Protein AF-A0ABD5T4K6-F1 (afdb_monomer_lite)

Secondary structure (DSSP, 8-state):
---S-S-SBSTT----SSSSB---EE-TT-SEEEEES-HHHH--TTTTSTT-SSTTHHHHHHHHHHTTSSSEE-SS--S-TT--SEE-TTEEEEESS-B----

pLDDT: mean 87.76, std 13.12, range [49.5, 97.88]

Organism: NCBI:txid1526114

InterPro domains:
  IPR036895 Uracil-DNA glycosylase-like domain superfamily [G3DSA:3.40.470.10] (1-103)
  IPR036895 Uracil-DNA glycosylase-like domain superfamily [SSF52141] (16-69)

Radius of gyration: 12.77 Å; chains: 1; bounding box: 31×27×33 Å

Foldseek 3Di:
DDQQAPDQAQSVVDDDPAPFFQHKGGGPQAPEEAEAAECLVQNCRQQSYTNADDPCSVVVQVVCCVVVQWVHAANPPGNPVPDDRTRRHRYMYDYPDGHNDND

Structure (mmCIF, N/CA/C/O backbone):
data_AF-A0ABD5T4K6-F1
#
_entry.id   AF-A0ABD5T4K6-F1
#
loop_
_atom_site.group_PDB
_atom_site.id
_atom_site.type_symbol
_atom_site.label_atom_id
_atom_site.label_alt_id
_atom_site.label_comp_id
_atom_site.label_asym_id
_atom_site.label_entity_id
_atom_site.label_seq_id
_atom_site.pdbx_PDB_ins_code
_atom_site.Cartn_x
_atom_site.Cartn_y
_atom_site.Cartn_z
_atom_site.occupancy
_atom_site.B_iso_or_equiv
_atom_site.auth_seq_id
_atom_site.auth_comp_id
_atom_site.auth_asym_id
_atom_site.auth_atom_id
_atom_site.pdbx_PDB_model_num
ATOM 1 N N . MET A 1 1 ? -9.673 5.579 21.568 1.00 54.81 1 MET A N 1
ATOM 2 C CA . MET A 1 1 ? -8.622 6.189 20.729 1.00 54.81 1 MET A CA 1
ATOM 3 C C . MET A 1 1 ? -9.243 7.394 20.038 1.00 54.81 1 MET A C 1
ATOM 5 O O . MET A 1 1 ? -10.430 7.331 19.746 1.00 54.81 1 MET A O 1
ATOM 9 N N . GLN A 1 2 ? -8.518 8.501 19.887 1.00 54.03 2 GLN A N 1
ATOM 10 C CA . GLN A 1 2 ? -9.032 9.729 19.269 1.00 54.03 2 GLN A CA 1
ATOM 11 C C . GLN A 1 2 ? -8.398 9.841 17.878 1.00 54.03 2 GLN A C 1
ATOM 13 O O . GLN A 1 2 ? -7.181 9.697 17.780 1.00 54.03 2 GLN A O 1
ATOM 18 N N . ASN A 1 3 ? -9.203 10.037 16.827 1.00 51.22 3 ASN A N 1
ATOM 19 C CA . ASN A 1 3 ? -8.715 10.042 15.444 1.00 51.22 3 ASN A CA 1
ATOM 20 C C . ASN A 1 3 ? -7.602 11.075 15.253 1.00 51.22 3 ASN A C 1
ATOM 22 O O . ASN A 1 3 ? -7.797 12.265 15.496 1.00 51.22 3 ASN A O 1
ATOM 26 N N . VAL A 1 4 ? -6.438 10.607 14.798 1.00 64.38 4 VAL A N 1
ATOM 27 C CA . VAL A 1 4 ? -5.277 11.459 14.498 1.00 64.38 4 VAL A CA 1
ATOM 28 C C . VAL A 1 4 ? -5.490 12.218 13.176 1.00 64.38 4 VAL A C 1
ATOM 30 O O . VAL A 1 4 ? -4.946 13.305 12.989 1.00 64.38 4 VAL A O 1
ATOM 33 N N . THR A 1 5 ? -6.313 11.682 12.266 1.00 70.00 5 THR A N 1
ATOM 34 C CA . THR A 1 5 ? -6.737 12.316 11.006 1.00 70.00 5 THR A CA 1
ATOM 35 C C . THR A 1 5 ? -7.864 11.508 10.348 1.00 70.00 5 THR A C 1
ATOM 37 O O . THR A 1 5 ? -7.922 10.298 10.535 1.00 70.00 5 THR A O 1
ATOM 40 N N . ASP A 1 6 ? -8.699 12.152 9.526 1.00 72.44 6 ASP A N 1
ATOM 41 C CA . ASP A 1 6 ? -9.711 11.478 8.688 1.00 72.44 6 ASP A CA 1
ATOM 42 C C . ASP A 1 6 ? -9.214 11.222 7.246 1.00 72.44 6 ASP A C 1
ATOM 44 O O . ASP A 1 6 ? -9.977 10.850 6.356 1.00 72.44 6 ASP A O 1
ATOM 48 N N . ARG A 1 7 ? -7.923 11.466 6.971 1.00 82.62 7 ARG A N 1
ATOM 49 C CA . ARG A 1 7 ? -7.328 11.296 5.636 1.00 82.62 7 ARG A CA 1
ATOM 50 C C . ARG A 1 7 ? -6.861 9.859 5.430 1.00 82.62 7 ARG A C 1
ATOM 52 O O . ARG A 1 7 ? -5.913 9.437 6.076 1.00 82.62 7 ARG A O 1
ATOM 59 N N . THR A 1 8 ? -7.421 9.157 4.446 1.00 84.88 8 THR A N 1
ATOM 60 C CA . THR A 1 8 ? -6.955 7.809 4.067 1.00 84.88 8 THR A CA 1
ATOM 61 C C . THR A 1 8 ? -5.592 7.836 3.377 1.00 84.88 8 THR A C 1
ATOM 63 O O . THR A 1 8 ? -4.751 6.971 3.594 1.00 84.88 8 THR A O 1
ATOM 66 N N . ARG A 1 9 ? -5.343 8.832 2.522 1.00 87.25 9 ARG A N 1
ATOM 67 C CA . ARG A 1 9 ? -4.082 8.946 1.780 1.00 87.25 9 ARG A CA 1
ATOM 68 C C . ARG A 1 9 ? -3.109 9.842 2.534 1.00 87.25 9 ARG A C 1
ATOM 70 O O . ARG A 1 9 ? -3.427 10.996 2.813 1.00 87.25 9 ARG A O 1
ATOM 77 N N . ASN A 1 10 ? -1.912 9.326 2.802 1.00 90.81 10 ASN A N 1
ATOM 78 C CA . ASN A 1 10 ? -0.869 10.008 3.565 1.00 90.81 10 ASN A CA 1
ATOM 79 C C . ASN A 1 10 ? -1.385 10.641 4.880 1.00 90.81 10 ASN A C 1
ATOM 81 O O . ASN A 1 10 ? -1.222 11.853 5.080 1.00 90.81 10 ASN A O 1
ATOM 85 N N . PRO A 1 11 ? -2.008 9.853 5.781 1.00 89.12 11 PRO A N 1
ATOM 86 C CA . PRO A 1 11 ? -2.608 10.367 7.014 1.00 89.12 11 PRO A CA 1
ATOM 87 C C . PRO A 1 11 ? -1.635 11.201 7.857 1.00 89.12 11 PRO A C 1
ATOM 89 O O . PRO A 1 11 ? -2.008 12.221 8.439 1.00 89.12 11 PRO A O 1
ATOM 92 N N . PHE A 1 12 ? -0.361 10.818 7.861 1.00 89.38 12 PHE A N 1
ATOM 93 C CA . PHE A 1 12 ? 0.681 11.449 8.667 1.00 89.38 12 PHE A CA 1
ATOM 94 C C . PHE A 1 12 ? 1.396 12.613 7.963 1.00 89.38 12 PHE A C 1
ATOM 96 O O . PHE A 1 12 ? 2.243 13.263 8.564 1.00 89.38 12 PHE A O 1
ATOM 103 N N . GLY A 1 13 ? 1.058 12.913 6.702 1.00 90.44 13 GLY A N 1
ATOM 104 C CA . GLY A 1 13 ? 1.681 14.008 5.952 1.00 90.44 13 GLY A CA 1
ATOM 105 C C . GLY A 1 13 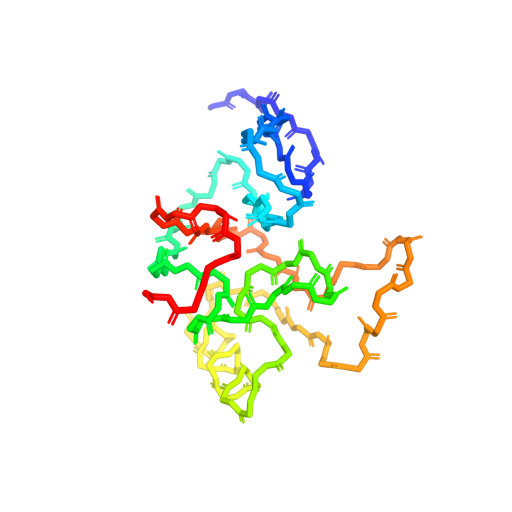? 3.170 13.798 5.654 1.00 90.44 13 GLY A C 1
ATOM 106 O O . GLY A 1 13 ? 3.903 14.774 5.510 1.00 90.44 13 GLY A O 1
ATOM 107 N N . MET A 1 14 ? 3.616 12.544 5.552 1.00 91.44 14 MET A N 1
ATOM 108 C CA . MET A 1 14 ? 5.008 12.180 5.293 1.00 91.44 14 MET A CA 1
ATOM 109 C C . MET A 1 14 ? 5.444 12.645 3.903 1.00 91.44 14 MET A C 1
ATOM 111 O O . MET A 1 14 ? 4.706 12.493 2.925 1.00 91.44 14 MET A O 1
ATOM 115 N N . ARG A 1 15 ? 6.652 13.209 3.825 1.00 93.06 15 ARG A N 1
ATOM 116 C CA . ARG A 1 15 ? 7.289 13.679 2.588 1.00 93.06 15 ARG A CA 1
ATOM 117 C C . ARG A 1 15 ? 8.783 13.343 2.642 1.00 93.06 15 ARG A C 1
ATOM 119 O O . ARG A 1 15 ? 9.542 14.129 3.207 1.00 93.06 15 ARG A O 1
ATOM 126 N N . PRO A 1 16 ? 9.196 12.159 2.166 1.00 92.12 16 PRO A N 1
ATOM 127 C CA . PRO A 1 16 ? 10.609 11.804 2.109 1.00 92.12 16 PRO A CA 1
ATOM 128 C C . PRO A 1 16 ? 11.349 12.664 1.073 1.00 92.12 16 PRO A C 1
ATOM 130 O O . PRO A 1 16 ? 10.742 13.168 0.129 1.00 92.12 16 PRO A O 1
ATOM 133 N N . ASP A 1 17 ? 12.663 12.812 1.249 1.00 91.25 17 ASP A N 1
ATOM 134 C CA . ASP A 1 17 ? 13.529 13.616 0.374 1.00 91.25 17 ASP A CA 1
ATOM 135 C C . ASP A 1 17 ? 13.943 12.835 -0.886 1.00 91.25 17 ASP A C 1
ATOM 137 O O . ASP A 1 17 ? 15.108 12.526 -1.125 1.00 91.25 17 ASP A O 1
ATOM 141 N N . CYS A 1 18 ? 12.947 12.416 -1.662 1.00 92.62 18 CYS A N 1
ATOM 142 C CA . CYS A 1 18 ? 13.132 11.720 -2.925 1.00 92.62 18 CYS A CA 1
ATOM 143 C C . CYS A 1 18 ? 12.069 12.158 -3.929 1.00 92.62 18 CYS A C 1
ATOM 145 O O . CYS A 1 18 ? 10.957 12.547 -3.568 1.00 92.62 18 CYS A O 1
ATOM 147 N N . GLN A 1 19 ? 12.427 12.106 -5.211 1.00 90.12 19 GLN A N 1
ATOM 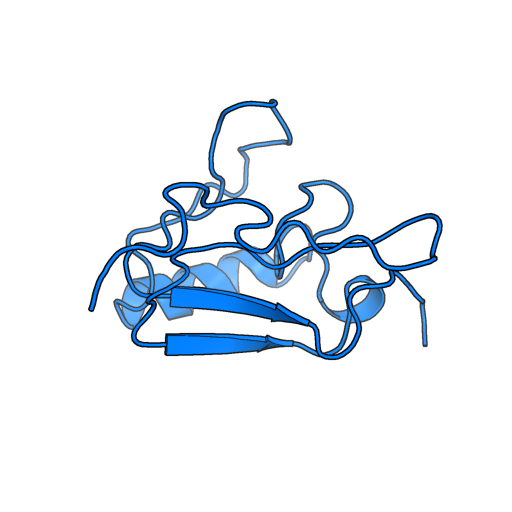148 C CA . GLN A 1 19 ? 11.591 12.641 -6.284 1.00 90.12 19 GLN A CA 1
ATOM 149 C C . GLN A 1 19 ? 10.283 11.855 -6.458 1.00 90.12 19 GLN A C 1
ATOM 151 O O . GLN A 1 19 ? 9.238 12.454 -6.704 1.00 90.12 19 GLN A O 1
ATOM 156 N N . THR A 1 20 ? 10.342 10.534 -6.280 1.00 93.44 20 THR A N 1
ATOM 157 C CA . THR A 1 20 ? 9.199 9.625 -6.407 1.00 93.44 20 THR A CA 1
ATOM 158 C C . THR A 1 20 ? 9.065 8.807 -5.130 1.00 93.44 20 THR A C 1
ATOM 160 O O . THR A 1 20 ? 10.019 8.159 -4.695 1.00 93.44 20 THR A O 1
ATOM 163 N N . TYR A 1 21 ? 7.880 8.819 -4.526 1.00 95.81 21 TYR A N 1
ATOM 164 C CA . TYR A 1 21 ? 7.585 8.053 -3.320 1.00 95.81 21 TYR A CA 1
ATOM 165 C C . TYR A 1 21 ? 6.108 7.677 -3.243 1.00 95.81 21 TYR A C 1
ATOM 167 O O . TYR A 1 21 ? 5.255 8.349 -3.822 1.00 95.81 21 TYR A O 1
ATOM 175 N N . VAL A 1 22 ? 5.811 6.632 -2.472 1.00 95.88 22 VAL A N 1
ATOM 176 C CA . VAL A 1 22 ? 4.442 6.217 -2.150 1.00 95.88 22 VAL A CA 1
ATOM 177 C C . VAL A 1 22 ? 4.247 6.344 -0.639 1.00 95.88 22 VAL A C 1
ATOM 179 O O . VAL A 1 22 ? 4.892 5.618 0.124 1.00 95.88 22 VAL A O 1
ATOM 182 N N . PRO A 1 23 ? 3.412 7.289 -0.171 1.00 95.38 23 PRO A N 1
ATOM 183 C CA . PRO A 1 23 ? 3.132 7.434 1.249 1.00 95.38 23 PRO A CA 1
ATOM 184 C C . PRO A 1 23 ? 2.206 6.318 1.743 1.00 95.38 23 PRO A C 1
ATOM 186 O O . PRO A 1 23 ? 1.537 5.642 0.962 1.00 95.38 23 PRO A O 1
ATOM 189 N N . GLY A 1 24 ? 2.122 6.169 3.065 1.00 95.19 24 GLY A N 1
ATOM 190 C CA . GLY A 1 24 ? 1.177 5.237 3.671 1.00 95.19 24 GLY A CA 1
ATOM 191 C C . GLY A 1 24 ? -0.282 5.556 3.326 1.00 95.19 24 GLY A C 1
ATOM 192 O O . GLY A 1 24 ? -0.648 6.714 3.081 1.00 95.19 24 GLY A O 1
ATOM 193 N N . TYR A 1 25 ? -1.111 4.518 3.316 1.00 95.31 25 TYR A N 1
ATOM 194 C CA . TYR A 1 25 ? -2.504 4.573 2.890 1.00 95.31 25 TYR A CA 1
ATOM 195 C C . TYR A 1 25 ? -3.385 3.715 3.799 1.00 95.31 25 TYR A C 1
ATOM 197 O O . TYR A 1 25 ? -3.049 2.569 4.072 1.00 95.31 25 TYR A O 1
ATOM 205 N N . GLY A 1 26 ? -4.530 4.233 4.226 1.00 93.69 26 GLY A N 1
ATOM 206 C CA . GLY A 1 26 ? -5.532 3.491 4.984 1.00 93.69 26 GLY A CA 1
ATOM 207 C C . GLY A 1 26 ? -5.962 4.206 6.260 1.00 93.69 26 GLY A C 1
ATOM 208 O O . GLY A 1 26 ? -5.784 5.418 6.387 1.00 93.69 26 GLY A O 1
ATOM 209 N N . ASP A 1 27 ? -6.530 3.454 7.201 1.00 90.75 27 ASP A N 1
ATOM 210 C CA . ASP A 1 27 ? -6.934 3.993 8.503 1.00 90.75 27 ASP A CA 1
ATOM 211 C C . ASP A 1 27 ? -5.700 4.214 9.392 1.00 90.75 27 ASP A C 1
ATOM 213 O O . ASP A 1 27 ? -4.907 3.305 9.615 1.00 90.75 27 ASP A O 1
ATOM 217 N N . ALA A 1 28 ? -5.534 5.423 9.929 1.00 87.31 28 ALA A N 1
ATOM 218 C CA . ALA A 1 28 ? -4.454 5.740 10.862 1.00 87.31 28 ALA A CA 1
ATOM 219 C C . ALA A 1 28 ? -4.574 5.004 12.214 1.00 87.31 28 ALA A C 1
ATOM 221 O O . ALA A 1 28 ? -3.596 4.951 12.959 1.00 87.31 28 ALA A O 1
ATOM 222 N N . ASN A 1 29 ? -5.748 4.452 12.531 1.00 87.00 29 ASN A N 1
ATOM 223 C CA . ASN A 1 29 ? -6.027 3.653 13.725 1.00 87.00 29 ASN A CA 1
ATOM 224 C C . ASN A 1 29 ? -6.269 2.170 13.397 1.00 87.00 29 ASN A C 1
ATOM 226 O O . ASN A 1 29 ? -6.904 1.473 14.185 1.00 87.00 29 ASN A O 1
ATOM 230 N N . ALA A 1 30 ? -5.808 1.706 12.233 1.00 92.06 30 ALA A N 1
ATOM 231 C CA . ALA A 1 30 ? -6.030 0.346 11.762 1.00 92.06 30 ALA A CA 1
ATOM 232 C C . ALA A 1 30 ? -5.640 -0.732 12.789 1.00 92.06 30 ALA A C 1
ATOM 234 O O . ALA A 1 30 ? -4.603 -0.643 13.450 1.00 92.06 30 ALA A O 1
ATOM 235 N N . ASP A 1 31 ? -6.430 -1.806 12.836 1.00 93.75 31 ASP A N 1
ATOM 236 C CA . ASP A 1 31 ? -6.124 -3.015 13.608 1.00 93.75 31 ASP A CA 1
ATOM 237 C C . ASP A 1 31 ? -4.949 -3.795 12.995 1.00 93.75 31 ASP A C 1
ATOM 239 O O . ASP A 1 31 ? -4.226 -4.510 13.691 1.00 93.75 31 ASP A O 1
ATOM 243 N N . PHE A 1 32 ? -4.770 -3.669 11.675 1.00 95.38 32 PHE A N 1
ATOM 244 C CA . PHE A 1 32 ? -3.757 -4.377 10.903 1.00 95.38 32 PHE A CA 1
ATOM 245 C C . PHE A 1 32 ? -2.873 -3.410 10.123 1.00 95.38 32 PHE A C 1
ATOM 247 O O . PHE A 1 32 ? -3.349 -2.507 9.436 1.00 95.38 32 PHE A O 1
ATOM 254 N N . HIS A 1 33 ? -1.565 -3.653 10.167 1.00 96.56 33 HIS A N 1
ATOM 255 C CA . HIS A 1 33 ? -0.585 -2.923 9.372 1.00 96.56 33 HIS A CA 1
ATOM 256 C C . HIS A 1 33 ? 0.090 -3.877 8.390 1.00 96.56 33 HIS A C 1
ATOM 258 O O . HIS A 1 33 ? 0.814 -4.790 8.782 1.00 96.56 33 HIS A O 1
ATOM 264 N N . VAL A 1 34 ? -0.158 -3.663 7.103 1.00 97.25 34 VAL A N 1
ATOM 265 C CA . VAL A 1 34 ? 0.471 -4.395 6.007 1.00 97.25 34 VAL A CA 1
ATOM 266 C C . VAL A 1 34 ? 1.709 -3.624 5.556 1.00 97.25 34 VAL A C 1
ATOM 268 O O . VAL A 1 34 ? 1.611 -2.503 5.050 1.00 97.25 34 VAL A O 1
ATOM 271 N N . VAL A 1 35 ? 2.881 -4.228 5.753 1.00 97.75 35 VAL A N 1
ATOM 272 C CA . VAL A 1 35 ? 4.177 -3.602 5.473 1.00 97.75 35 VAL A CA 1
ATOM 273 C C . VAL A 1 35 ? 4.874 -4.333 4.333 1.00 97.75 35 VAL A C 1
ATOM 275 O O . VAL A 1 35 ? 5.140 -5.529 4.424 1.00 97.75 35 VAL A O 1
ATOM 278 N N . GLY A 1 36 ? 5.176 -3.605 3.262 1.00 97.25 36 GLY A N 1
ATOM 279 C CA . GLY A 1 36 ? 5.989 -4.083 2.146 1.00 97.25 36 GLY A CA 1
ATOM 280 C C . GLY A 1 36 ? 7.405 -3.513 2.203 1.00 97.25 36 GLY A C 1
ATOM 281 O O . GLY A 1 36 ? 7.692 -2.642 3.015 1.00 97.25 36 GLY A O 1
ATOM 282 N N . ASP A 1 37 ? 8.274 -3.949 1.294 1.00 96.81 37 ASP A N 1
ATOM 283 C CA . ASP A 1 37 ? 9.630 -3.412 1.145 1.00 96.81 37 ASP A CA 1
ATOM 284 C C . ASP A 1 37 ? 9.628 -1.952 0.640 1.00 96.81 37 ASP A C 1
ATOM 286 O O . ASP A 1 37 ? 9.767 -1.025 1.443 1.00 96.81 37 ASP A O 1
ATOM 290 N N . HIS A 1 38 ? 9.405 -1.736 -0.662 1.00 96.19 38 HIS A N 1
ATOM 291 C CA . HIS A 1 38 ? 9.404 -0.411 -1.292 1.00 96.19 38 HIS A CA 1
ATOM 292 C C . HIS A 1 38 ? 8.622 -0.394 -2.621 1.00 96.19 38 HIS A C 1
ATOM 294 O O . HIS A 1 38 ? 8.363 -1.461 -3.188 1.00 96.19 38 HIS A O 1
ATOM 300 N N . PRO A 1 39 ? 8.267 0.792 -3.162 1.00 96.06 39 PRO A N 1
ATOM 301 C CA . PRO A 1 39 ? 7.421 0.898 -4.352 1.00 96.06 39 PRO A CA 1
ATOM 302 C C . PRO A 1 39 ? 7.969 0.249 -5.624 1.00 96.06 39 PRO A C 1
ATOM 304 O O . PRO A 1 39 ? 7.197 -0.160 -6.477 1.00 96.06 39 PRO A O 1
ATOM 307 N N . GLY A 1 40 ? 9.291 0.163 -5.784 1.00 94.12 40 GLY A N 1
ATOM 308 C CA . GLY A 1 40 ? 9.887 -0.431 -6.987 1.00 94.12 40 GLY A CA 1
ATOM 309 C C . GLY A 1 40 ? 9.784 -1.954 -7.060 1.00 94.12 40 GLY A C 1
ATOM 310 O O . GLY A 1 40 ? 9.884 -2.507 -8.148 1.00 94.12 40 GLY A O 1
ATOM 311 N N . VAL A 1 41 ? 9.557 -2.627 -5.928 1.00 95.06 41 VAL A N 1
ATOM 312 C CA . VAL A 1 41 ? 9.290 -4.075 -5.873 1.00 95.06 41 VAL A CA 1
ATOM 313 C C . VAL A 1 41 ? 7.804 -4.351 -5.663 1.00 95.06 41 VAL A C 1
ATOM 315 O O . VAL A 1 41 ? 7.276 -5.335 -6.175 1.00 95.06 41 VAL A O 1
ATOM 318 N N . HIS A 1 42 ? 7.123 -3.495 -4.897 1.00 96.06 42 HIS A N 1
ATOM 319 C CA . HIS A 1 42 ? 5.745 -3.721 -4.473 1.00 96.06 42 HIS A CA 1
ATOM 320 C C . HIS A 1 42 ? 4.706 -2.770 -5.081 1.00 96.06 42 HIS A C 1
ATOM 322 O O . HIS A 1 42 ? 3.586 -2.698 -4.573 1.00 96.06 42 HIS A O 1
ATOM 328 N N . GLY A 1 43 ? 5.062 -2.038 -6.131 1.00 94.56 43 GLY A N 1
ATOM 329 C CA . GLY A 1 43 ? 4.159 -1.181 -6.889 1.00 94.56 43 GLY A CA 1
ATOM 330 C C . GLY A 1 43 ? 3.719 0.102 -6.186 1.00 94.56 43 GLY A C 1
ATOM 331 O O . GLY A 1 43 ? 4.334 0.618 -5.254 1.00 94.56 43 GLY A O 1
ATOM 332 N N . GLY A 1 44 ? 2.605 0.645 -6.662 1.00 93.38 44 GLY A N 1
ATOM 333 C CA . GLY A 1 44 ? 1.913 1.778 -6.062 1.00 93.38 44 GLY A CA 1
ATOM 334 C C . GLY A 1 44 ? 2.353 3.155 -6.533 1.00 93.38 44 GLY A C 1
ATOM 335 O O . GLY A 1 44 ? 1.785 4.142 -6.073 1.00 93.38 44 GLY A O 1
ATOM 336 N N . VAL A 1 45 ? 3.323 3.246 -7.446 1.00 92.94 45 VAL A N 1
ATOM 337 C CA . VAL A 1 45 ? 3.844 4.527 -7.953 1.00 92.94 45 VAL A CA 1
ATOM 338 C C . VAL A 1 45 ? 2.773 5.303 -8.722 1.00 92.94 45 VAL A C 1
ATOM 340 O O . VAL A 1 45 ? 2.491 6.446 -8.374 1.00 92.94 45 VAL A O 1
ATOM 343 N N . GLU A 1 46 ? 2.124 4.671 -9.702 1.00 90.00 46 GLU A N 1
ATOM 344 C CA . GLU A 1 46 ? 1.133 5.331 -10.567 1.00 90.00 46 GLU A CA 1
ATOM 345 C C . GLU A 1 46 ? -0.126 5.764 -9.801 1.00 90.00 46 GLU A C 1
ATOM 347 O O . GLU A 1 46 ? -0.611 6.886 -9.944 1.00 90.00 46 GLU A O 1
ATOM 352 N N . ALA A 1 47 ? -0.651 4.894 -8.934 1.00 89.56 47 ALA A N 1
ATOM 353 C CA . ALA A 1 47 ? -1.845 5.196 -8.145 1.00 89.56 47 ALA A CA 1
ATOM 354 C C . ALA A 1 47 ? -1.538 6.001 -6.870 1.00 89.56 47 ALA A C 1
ATOM 356 O O . ALA A 1 47 ? -2.458 6.527 -6.235 1.00 89.56 47 ALA A O 1
ATOM 357 N N . GLY A 1 48 ? -0.272 6.067 -6.445 1.00 91.94 48 GLY A N 1
ATOM 358 C CA . GLY A 1 48 ? 0.166 6.586 -5.147 1.00 91.94 48 GLY A CA 1
ATOM 359 C C . GLY A 1 48 ? -0.385 5.804 -3.944 1.00 91.94 48 GLY A C 1
ATOM 360 O O . GLY A 1 48 ? -0.605 6.407 -2.888 1.00 91.94 48 GLY A O 1
ATOM 361 N N . VAL A 1 49 ? -0.683 4.512 -4.115 1.00 94.19 49 VAL A N 1
ATOM 362 C CA . VAL A 1 49 ? -1.256 3.616 -3.094 1.00 94.19 49 VAL A CA 1
ATOM 363 C C . VAL A 1 49 ? -0.446 2.320 -3.051 1.00 94.19 49 VAL A C 1
ATOM 365 O O . VAL A 1 49 ? -0.301 1.695 -4.101 1.00 94.19 49 VAL A O 1
ATOM 368 N N . PRO A 1 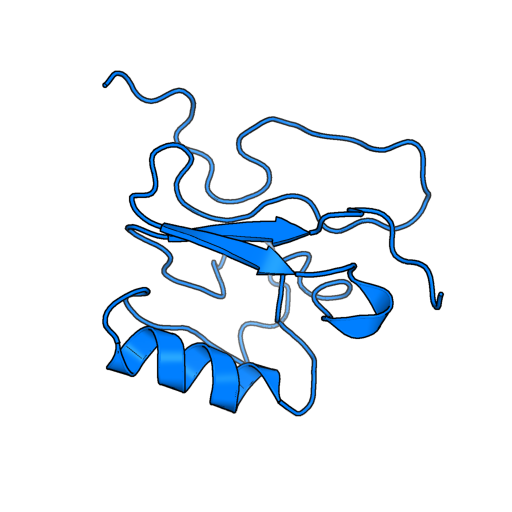50 ? 0.068 1.884 -1.886 1.00 96.00 50 PRO A N 1
ATOM 369 C CA . PRO A 1 50 ? 0.866 0.666 -1.797 1.00 96.00 50 PRO A CA 1
ATOM 370 C C . PRO A 1 50 ? 0.160 -0.573 -2.369 1.00 96.00 50 PRO A C 1
ATOM 372 O O . PRO A 1 50 ? -1.052 -0.717 -2.226 1.00 96.00 50 PRO A O 1
ATOM 375 N N . PHE A 1 51 ? 0.940 -1.486 -2.953 1.00 96.38 51 PHE A N 1
ATOM 376 C CA . PHE A 1 51 ? 0.515 -2.796 -3.472 1.00 96.38 51 PHE A CA 1
ATOM 377 C C . PHE A 1 51 ? -0.408 -2.759 -4.696 1.00 96.38 51 PHE A C 1
ATOM 379 O O . PHE A 1 51 ? -1.038 -3.767 -5.010 1.00 96.38 51 PHE A O 1
ATOM 386 N N . THR A 1 52 ? -0.482 -1.633 -5.408 1.00 94.38 52 THR A N 1
ATOM 387 C CA . THR A 1 52 ? -1.283 -1.482 -6.638 1.00 94.38 52 THR A CA 1
ATOM 388 C C . THR A 1 52 ? -0.402 -1.422 -7.889 1.00 94.38 52 THR A C 1
ATOM 390 O O . THR A 1 52 ? 0.765 -1.043 -7.809 1.00 94.38 52 THR A O 1
ATOM 393 N N . GLY A 1 53 ? -0.955 -1.754 -9.058 1.00 91.75 53 GLY A N 1
ATOM 394 C CA . GLY A 1 53 ? -0.263 -1.606 -10.346 1.00 91.75 53 GLY A CA 1
ATOM 395 C C . GLY A 1 53 ? 0.745 -2.706 -10.691 1.00 91.75 53 GLY A C 1
ATOM 396 O O . GLY A 1 53 ? 1.455 -2.567 -11.682 1.00 91.75 53 GLY A O 1
ATOM 397 N N . GLU A 1 54 ? 0.793 -3.796 -9.924 1.00 93.38 54 GLU A N 1
ATOM 398 C CA . GLU A 1 54 ? 1.629 -4.960 -10.219 1.00 93.38 54 GLU A CA 1
ATOM 399 C C . GLU A 1 54 ? 0.797 -6.130 -10.766 1.00 93.38 54 GLU A C 1
ATOM 401 O O . GLU A 1 54 ? -0.372 -6.273 -10.401 1.00 93.38 54 GLU A O 1
ATOM 406 N N . PRO A 1 55 ? 1.387 -7.051 -11.557 1.00 95.19 55 PRO A N 1
ATOM 407 C CA . PRO A 1 55 ? 0.671 -8.222 -12.078 1.00 95.19 55 PRO A CA 1
ATOM 408 C C . PRO A 1 55 ? 0.053 -9.129 -11.001 1.00 95.19 55 PRO A C 1
ATOM 410 O O . PRO A 1 55 ? -0.844 -9.916 -11.291 1.00 95.19 55 PRO A O 1
ATOM 413 N N . TRP A 1 56 ? 0.554 -9.056 -9.766 1.00 95.50 56 TRP A N 1
ATOM 414 C CA . TRP A 1 56 ? 0.064 -9.826 -8.621 1.00 95.50 56 TRP A CA 1
ATOM 415 C C . TRP A 1 56 ? -0.844 -9.018 -7.683 1.00 95.50 56 TRP A C 1
ATOM 417 O O . TRP A 1 56 ? -1.407 -9.608 -6.758 1.00 95.50 56 TRP A O 1
ATOM 427 N N . SER A 1 57 ? -1.005 -7.705 -7.900 1.00 95.38 57 SER A N 1
ATOM 428 C CA . SER A 1 57 ? -1.784 -6.815 -7.028 1.00 95.38 57 SER A CA 1
ATOM 429 C C . SER A 1 57 ? -3.202 -7.332 -6.802 1.00 95.38 57 SER A C 1
ATOM 431 O O . SER A 1 57 ? -3.623 -7.458 -5.655 1.00 95.38 57 SER A O 1
ATOM 433 N N . ASP A 1 58 ? -3.911 -7.714 -7.863 1.00 95.62 58 ASP A N 1
ATOM 434 C CA . ASP A 1 58 ? -5.306 -8.156 -7.758 1.00 95.62 58 ASP A CA 1
ATOM 435 C C . ASP A 1 58 ? -5.445 -9.444 -6.951 1.00 95.62 58 ASP A C 1
ATOM 437 O O . ASP A 1 58 ? -6.333 -9.563 -6.108 1.00 95.62 58 ASP A O 1
ATOM 441 N N . ALA A 1 59 ? -4.540 -10.403 -7.159 1.00 97.81 59 ALA A N 1
ATOM 442 C CA . ALA A 1 59 ? -4.535 -11.650 -6.402 1.00 97.81 59 ALA A CA 1
ATOM 443 C C . ALA A 1 59 ? -4.261 -11.391 -4.912 1.00 97.81 59 ALA A C 1
ATOM 445 O O . ALA A 1 59 ? -4.914 -11.969 -4.042 1.00 97.81 59 ALA A O 1
ATOM 446 N N . PHE A 1 60 ? -3.327 -10.486 -4.613 1.00 97.31 60 PHE A N 1
ATOM 447 C CA . PHE A 1 60 ? -3.006 -10.091 -3.248 1.00 97.31 60 PHE A CA 1
ATOM 448 C C . PHE A 1 60 ? -4.173 -9.367 -2.561 1.00 97.31 60 PHE A C 1
ATOM 450 O O . PHE A 1 60 ? -4.574 -9.751 -1.464 1.00 97.31 60 PHE A O 1
ATOM 457 N N . LEU A 1 61 ? -4.763 -8.362 -3.211 1.00 96.12 61 LEU A N 1
ATOM 458 C CA . LEU A 1 61 ? -5.889 -7.600 -2.666 1.00 96.12 61 LEU A CA 1
ATOM 459 C C . LEU A 1 61 ? -7.160 -8.458 -2.546 1.00 96.12 61 LEU A C 1
ATOM 461 O O . LEU A 1 61 ? -7.918 -8.301 -1.586 1.00 96.12 61 LEU A O 1
ATOM 465 N N . SER A 1 62 ? -7.356 -9.429 -3.441 1.00 97.31 62 SER A N 1
ATOM 466 C CA . SER A 1 62 ? -8.417 -10.436 -3.306 1.00 97.31 62 SER A CA 1
ATOM 467 C C . SER A 1 62 ? -8.221 -11.276 -2.048 1.00 97.31 62 SER A C 1
ATOM 469 O O . SER A 1 62 ? -9.142 -11.386 -1.246 1.00 97.31 62 SER A O 1
ATOM 471 N N . ALA A 1 63 ? -7.005 -11.771 -1.793 1.00 97.88 63 ALA A N 1
ATOM 472 C CA . ALA A 1 63 ? -6.716 -12.540 -0.583 1.00 97.88 63 ALA A CA 1
ATOM 473 C C . ALA A 1 63 ? -6.949 -11.728 0.706 1.00 97.88 63 ALA A C 1
ATOM 475 O O . ALA A 1 63 ? -7.459 -12.260 1.693 1.00 97.88 63 ALA A O 1
ATOM 476 N N . LEU A 1 64 ? -6.618 -10.431 0.708 1.00 96.38 64 LEU A N 1
ATOM 477 C CA . LEU A 1 64 ? -6.918 -9.544 1.839 1.00 96.38 64 LEU A CA 1
ATOM 478 C C . LEU A 1 64 ? -8.423 -9.307 2.013 1.00 96.38 64 LEU A C 1
ATOM 480 O O . LEU A 1 64 ? -8.891 -9.192 3.146 1.00 96.38 64 LEU A O 1
ATOM 484 N N . THR A 1 65 ? -9.174 -9.243 0.914 1.00 96.75 65 THR A N 1
ATOM 485 C CA . THR A 1 65 ? -10.638 -9.131 0.942 1.00 96.75 65 THR A CA 1
ATOM 486 C C . THR A 1 65 ? -11.264 -10.407 1.508 1.00 96.75 65 THR A C 1
ATOM 488 O O . THR A 1 65 ? -12.076 -10.330 2.427 1.00 96.75 65 THR A O 1
ATOM 491 N N . ASP A 1 66 ? -10.821 -11.582 1.055 1.00 97.50 66 ASP A N 1
ATOM 492 C CA . ASP A 1 66 ? -11.298 -12.888 1.532 1.00 97.50 66 ASP A CA 1
ATOM 493 C C . ASP A 1 66 ? -10.975 -13.122 3.015 1.00 97.50 66 ASP A C 1
ATOM 495 O O . ASP A 1 66 ? -11.776 -13.689 3.760 1.00 97.50 66 ASP A O 1
ATOM 499 N N . ALA A 1 67 ? -9.820 -12.635 3.477 1.00 95.88 67 ALA A N 1
ATOM 500 C CA . ALA A 1 67 ? -9.448 -12.628 4.891 1.00 95.88 67 ALA A CA 1
ATOM 501 C C . ALA A 1 67 ? -10.210 -11.570 5.715 1.00 95.88 67 ALA A C 1
ATOM 503 O O . ALA A 1 67 ? -10.045 -11.486 6.936 1.00 95.88 67 ALA A O 1
ATOM 504 N N . GLY A 1 68 ? -11.020 -10.734 5.061 1.00 95.06 68 GLY A N 1
ATOM 505 C CA . GLY A 1 68 ? -11.763 -9.645 5.674 1.00 95.06 68 GLY A CA 1
ATOM 506 C C . GLY A 1 68 ? -10.868 -8.548 6.240 1.00 95.06 68 GLY A C 1
ATOM 507 O O . GLY A 1 68 ? -11.276 -7.901 7.196 1.00 95.06 68 GLY A O 1
ATOM 508 N N . LEU A 1 69 ? -9.650 -8.360 5.728 1.00 94.69 69 LEU A N 1
ATOM 509 C CA . LEU A 1 69 ? -8.724 -7.300 6.152 1.00 94.69 69 LEU A CA 1
ATOM 510 C C . LEU A 1 69 ? -9.012 -5.967 5.453 1.00 94.69 69 LEU A C 1
ATOM 512 O O . LEU A 1 69 ? -8.740 -4.907 6.015 1.00 94.69 69 LEU A O 1
ATOM 516 N N . ILE A 1 70 ? -9.602 -6.019 4.261 1.00 95.38 70 ILE A N 1
ATOM 517 C CA . ILE A 1 70 ? -10.157 -4.868 3.545 1.00 95.38 70 ILE A CA 1
ATOM 518 C C . ILE A 1 70 ? -11.589 -5.176 3.109 1.00 95.38 70 ILE A C 1
ATOM 520 O O . ILE A 1 70 ? -11.954 -6.338 2.950 1.00 95.38 70 ILE A O 1
ATOM 524 N N . ALA A 1 71 ? -12.400 -4.139 2.899 1.00 94.00 71 ALA A N 1
ATOM 525 C CA . ALA A 1 71 ? -13.788 -4.289 2.453 1.00 94.00 71 ALA A CA 1
ATOM 526 C C . ALA A 1 71 ? -13.915 -4.490 0.929 1.00 94.00 71 ALA A C 1
ATOM 528 O O . ALA A 1 71 ? -14.991 -4.817 0.431 1.00 94.00 71 ALA A O 1
ATOM 529 N N . GLY A 1 72 ? -12.832 -4.261 0.185 1.00 93.75 72 GLY A N 1
ATOM 530 C CA . GLY A 1 72 ? -12.750 -4.451 -1.259 1.00 93.75 72 GLY A CA 1
ATOM 531 C C . GLY A 1 72 ? -11.754 -3.493 -1.907 1.00 93.75 72 GLY A C 1
ATOM 532 O O . GLY A 1 72 ? -11.173 -2.629 -1.243 1.00 93.75 72 GLY A O 1
ATOM 533 N N . PHE A 1 73 ? -11.576 -3.638 -3.213 1.00 93.75 73 PHE A N 1
ATOM 534 C CA . PHE A 1 73 ? -10.684 -2.816 -4.020 1.00 93.75 73 PHE A CA 1
ATOM 535 C C . PHE A 1 73 ? -11.230 -2.673 -5.445 1.00 93.75 73 PHE A C 1
ATOM 537 O O . PHE A 1 73 ? -12.096 -3.445 -5.857 1.00 93.75 73 PHE A O 1
ATOM 544 N N . ASP A 1 74 ? -10.731 -1.677 -6.165 1.00 89.94 74 ASP A N 1
ATOM 545 C CA . ASP A 1 74 ? -10.998 -1.459 -7.584 1.00 89.94 74 ASP A CA 1
ATOM 546 C C . ASP A 1 74 ? -9.653 -1.359 -8.314 1.00 89.94 74 ASP A C 1
ATOM 548 O O . ASP A 1 74 ? -8.880 -0.423 -8.091 1.00 89.94 74 ASP A O 1
ATOM 552 N N . SER A 1 75 ? -9.352 -2.370 -9.130 1.00 76.38 75 SER A N 1
ATOM 553 C CA . SER A 1 75 ? -8.112 -2.489 -9.907 1.00 76.38 75 SER A CA 1
ATOM 554 C C . SER A 1 75 ? -8.044 -1.489 -11.061 1.00 76.38 75 SER A C 1
ATOM 556 O O . SER A 1 75 ? -6.954 -1.081 -11.462 1.00 76.38 75 SER A O 1
ATOM 558 N N . ASP A 1 76 ? -9.207 -1.070 -11.561 1.00 72.38 76 ASP A N 1
ATOM 559 C CA . ASP A 1 76 ? -9.363 -0.190 -12.717 1.00 72.38 76 ASP A CA 1
ATOM 560 C C . ASP A 1 76 ? -9.596 1.269 -12.314 1.00 72.38 76 ASP A C 1
ATOM 562 O O . ASP A 1 76 ? -9.672 2.141 -13.186 1.00 72.38 76 ASP A O 1
ATOM 566 N N . ALA A 1 77 ? -9.665 1.558 -11.007 1.00 65.31 77 ALA A N 1
ATOM 567 C CA . ALA A 1 77 ? -9.657 2.905 -10.442 1.00 65.31 77 ALA A CA 1
ATOM 568 C C . ALA A 1 77 ? -8.293 3.578 -10.686 1.00 65.31 77 ALA A C 1
ATOM 570 O O . A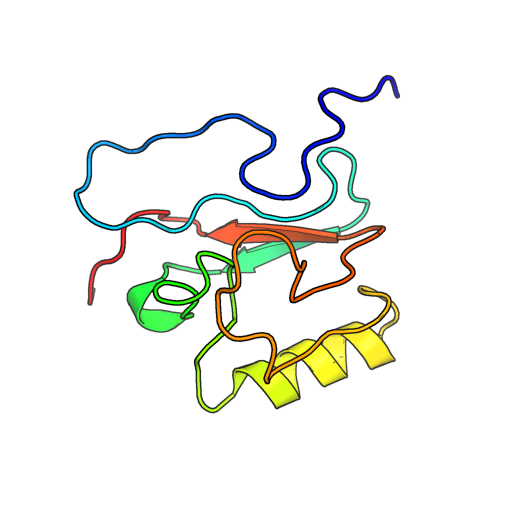LA A 1 77 ? -7.495 3.841 -9.782 1.00 65.31 77 ALA A O 1
ATOM 571 N N . ALA A 1 78 ? -8.009 3.850 -11.955 1.00 52.38 78 ALA A N 1
ATOM 572 C CA . ALA A 1 78 ? -6.853 4.571 -12.428 1.00 52.38 78 ALA A CA 1
ATOM 573 C C . ALA A 1 78 ? -6.910 5.982 -11.861 1.00 52.38 78 ALA A C 1
ATOM 575 O O . ALA A 1 78 ? -7.730 6.764 -12.328 1.00 52.38 78 ALA A O 1
ATOM 576 N N . SER A 1 79 ? -6.063 6.256 -10.858 1.00 52.69 79 SER A N 1
ATOM 577 C CA . SER A 1 79 ? -5.461 7.550 -10.466 1.00 52.69 79 SER A CA 1
ATOM 578 C C . SER A 1 79 ? -6.339 8.817 -10.463 1.00 52.69 79 SER A C 1
ATOM 580 O O . SER A 1 79 ? -5.824 9.917 -10.243 1.00 52.69 79 SER A O 1
ATOM 582 N N . ALA A 1 80 ? -7.655 8.700 -10.639 1.00 49.50 80 ALA A N 1
ATOM 583 C CA . ALA A 1 80 ? -8.600 9.790 -10.684 1.00 49.50 80 ALA A CA 1
ATOM 584 C C . ALA A 1 80 ? -8.621 10.380 -9.285 1.00 49.50 80 ALA A C 1
ATOM 586 O O . ALA A 1 80 ? -9.045 9.738 -8.323 1.00 49.50 80 ALA A O 1
ATOM 587 N N . ALA A 1 81 ? -8.057 11.580 -9.169 1.00 50.34 81 ALA A N 1
ATOM 588 C CA . ALA A 1 81 ? -7.888 12.283 -7.914 1.00 50.34 81 ALA A CA 1
ATOM 589 C C . ALA A 1 81 ? -9.247 12.415 -7.204 1.00 50.34 81 ALA A C 1
ATOM 591 O O . ALA A 1 81 ? -10.028 13.314 -7.500 1.00 50.34 81 ALA A O 1
ATOM 592 N N . GLY A 1 82 ? -9.533 11.488 -6.290 1.00 54.88 82 GLY A N 1
ATOM 593 C CA . GLY A 1 82 ? -10.797 11.435 -5.563 1.00 54.88 82 GLY A CA 1
ATOM 594 C C . GLY A 1 82 ? -11.210 10.029 -5.140 1.00 54.88 82 GLY A C 1
ATOM 595 O O . GLY A 1 82 ? -11.677 9.870 -4.015 1.00 54.88 82 GLY A O 1
ATOM 596 N N . GLU A 1 83 ? -10.996 9.011 -5.978 1.00 62.38 83 GLU A N 1
ATOM 597 C CA . GLU A 1 83 ? -11.487 7.659 -5.688 1.00 62.38 83 GLU A CA 1
ATOM 598 C C . GLU A 1 83 ? -10.411 6.805 -5.000 1.00 62.38 83 GLU A C 1
ATOM 600 O O . GLU A 1 83 ? -9.232 6.803 -5.362 1.00 62.38 83 GLU A O 1
ATOM 605 N N . ALA A 1 84 ? -10.809 6.141 -3.918 1.00 73.62 84 ALA A N 1
ATOM 606 C CA . ALA A 1 84 ? -9.948 5.314 -3.087 1.00 73.62 84 ALA A CA 1
ATOM 607 C C . ALA A 1 84 ? -9.889 3.893 -3.678 1.00 73.62 84 ALA A C 1
ATOM 609 O O . ALA A 1 84 ? -10.887 3.181 -3.562 1.00 73.62 84 ALA A O 1
ATOM 610 N N . PRO A 1 85 ? -8.758 3.446 -4.266 1.00 83.25 85 PRO A N 1
ATOM 611 C CA . PRO A 1 85 ? -8.695 2.142 -4.935 1.00 83.25 85 PRO A CA 1
ATOM 612 C C . PRO A 1 85 ? -8.805 0.970 -3.954 1.00 83.25 85 PRO A C 1
ATOM 614 O O . PRO A 1 85 ? -9.069 -0.150 -4.368 1.00 83.25 85 PRO A O 1
ATOM 617 N N . ILE A 1 86 ? -8.617 1.206 -2.649 1.00 90.56 86 ILE A N 1
ATOM 618 C CA . ILE A 1 86 ? -8.743 0.189 -1.604 1.00 90.56 86 ILE A CA 1
ATOM 619 C C . ILE A 1 86 ? -9.653 0.727 -0.498 1.00 90.56 86 ILE A C 1
ATOM 621 O O . ILE A 1 86 ? -9.379 1.764 0.109 1.00 90.56 86 ILE A O 1
ATOM 625 N N . ARG A 1 87 ? -10.713 -0.013 -0.174 1.00 92.25 87 ARG A N 1
ATOM 626 C CA . ARG A 1 87 ? -11.577 0.262 0.981 1.00 92.25 87 ARG A CA 1
ATOM 627 C C . ARG A 1 87 ? -10.950 -0.365 2.219 1.00 92.25 87 ARG A C 1
ATOM 629 O O . ARG A 1 87 ? -11.224 -1.512 2.563 1.00 92.25 87 ARG A O 1
ATOM 636 N N . SER A 1 88 ? -10.037 0.377 2.838 1.00 85.56 88 SER A N 1
ATOM 637 C CA . SER A 1 88 ? -9.112 -0.172 3.830 1.00 85.56 88 SER A CA 1
ATOM 638 C C . SER A 1 88 ? -9.751 -0.518 5.177 1.00 85.56 88 SER A C 1
ATOM 640 O O . SER A 1 88 ? -9.289 -1.471 5.786 1.00 85.56 88 SER A O 1
ATOM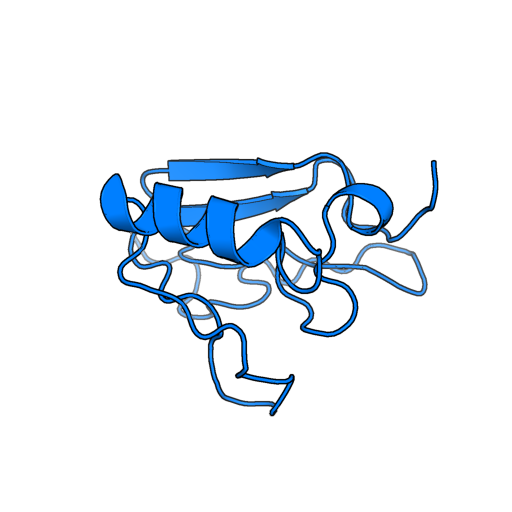 642 N N . GLU A 1 89 ? -10.764 0.244 5.616 1.00 82.06 89 GLU A N 1
ATOM 643 C CA . GLU A 1 89 ? -11.523 0.222 6.894 1.00 82.06 89 GLU A CA 1
ATOM 644 C C . GLU A 1 89 ? -10.754 -0.089 8.189 1.00 82.06 89 GLU A C 1
ATOM 646 O O . GLU A 1 89 ? -10.788 0.715 9.105 1.00 82.06 89 GLU A O 1
ATOM 651 N N . ARG A 1 90 ? -10.070 -1.230 8.283 1.00 86.56 90 ARG A N 1
ATOM 652 C CA . ARG A 1 90 ? -9.322 -1.701 9.462 1.00 86.56 90 ARG A CA 1
ATOM 653 C C . ARG A 1 90 ? -7.850 -2.003 9.173 1.00 86.56 90 ARG A C 1
ATOM 655 O O . ARG A 1 90 ? -7.149 -2.533 10.034 1.00 86.56 90 ARG A O 1
ATOM 662 N N . SER A 1 91 ? -7.392 -1.686 7.964 1.00 95.19 91 SER A N 1
ATOM 663 C CA . SER A 1 91 ? -6.017 -1.888 7.518 1.00 95.19 91 SER A CA 1
ATOM 664 C C . SER A 1 91 ? -5.320 -0.570 7.191 1.00 95.19 91 SER A C 1
ATOM 666 O O . SER A 1 91 ? -5.913 0.368 6.649 1.00 95.19 91 SER A O 1
ATOM 668 N N . PHE A 1 92 ? -4.026 -0.536 7.482 1.00 96.00 92 PHE A N 1
ATOM 669 C CA . PHE A 1 92 ? -3.090 0.485 7.040 1.00 96.00 92 PHE A CA 1
ATOM 670 C C . PHE A 1 92 ? -1.984 -0.173 6.218 1.00 96.00 92 PHE A C 1
ATOM 672 O O . PHE A 1 92 ? -1.485 -1.238 6.575 1.00 96.00 92 PHE A O 1
ATOM 679 N N . PHE A 1 93 ? -1.587 0.464 5.124 1.00 97.44 93 PHE A N 1
ATOM 680 C CA . PHE A 1 93 ? -0.591 -0.029 4.182 1.00 97.44 93 PHE A CA 1
ATOM 681 C C . PHE A 1 93 ? 0.600 0.921 4.138 1.00 97.44 93 PHE A C 1
ATOM 683 O O . PHE A 1 93 ? 0.428 2.135 4.002 1.00 97.44 93 PHE A O 1
ATOM 690 N N . SER A 1 94 ? 1.818 0.386 4.206 1.00 97.25 94 SER A N 1
ATOM 691 C CA . SER A 1 94 ? 3.032 1.181 4.008 1.00 97.25 94 SER A CA 1
ATOM 692 C C . SER A 1 94 ? 4.199 0.358 3.473 1.00 97.25 94 SER A C 1
ATOM 694 O O . SER A 1 94 ? 4.146 -0.868 3.386 1.00 97.25 94 SER A O 1
ATOM 696 N N . TYR A 1 95 ? 5.288 1.061 3.180 1.00 97.44 95 TYR A N 1
ATOM 697 C CA . TYR A 1 95 ? 6.580 0.477 2.854 1.00 97.44 95 TYR A CA 1
ATOM 698 C C . TYR A 1 95 ? 7.600 0.724 3.964 1.00 97.44 95 TYR A C 1
ATOM 700 O O . TYR A 1 95 ? 7.519 1.747 4.648 1.00 97.44 95 TYR A O 1
ATOM 708 N N . LEU A 1 96 ? 8.564 -0.189 4.117 1.00 96.12 96 LEU A N 1
ATOM 709 C CA . LEU A 1 96 ? 9.773 0.036 4.913 1.00 96.12 96 LEU A CA 1
ATOM 710 C C . LEU A 1 96 ? 10.558 1.224 4.343 1.00 96.12 96 LEU A C 1
ATOM 712 O O . LEU A 1 96 ? 11.033 2.074 5.097 1.00 96.12 96 LEU A O 1
ATOM 716 N N . HIS A 1 97 ? 10.612 1.330 3.011 1.00 95.31 97 HIS A N 1
ATOM 717 C CA . HIS A 1 97 ? 11.200 2.458 2.298 1.00 95.31 97 HIS A CA 1
ATOM 718 C C . HIS A 1 97 ? 10.169 3.096 1.359 1.00 95.31 97 HIS A C 1
ATOM 720 O O . HIS A 1 97 ? 9.786 2.525 0.346 1.00 95.31 97 HIS A O 1
ATOM 726 N N . MET A 1 98 ? 9.713 4.312 1.681 1.00 95.12 98 MET A N 1
ATOM 727 C CA . MET A 1 98 ? 8.689 5.011 0.884 1.00 95.12 98 MET A CA 1
ATOM 728 C C . MET A 1 98 ? 9.185 5.470 -0.492 1.00 95.12 98 MET A C 1
ATOM 730 O O . MET A 1 98 ? 8.368 5.707 -1.379 1.00 95.12 98 MET A O 1
ATOM 734 N N . CYS A 1 99 ? 10.495 5.647 -0.664 1.00 95.94 99 CYS A N 1
ATOM 735 C CA . CYS A 1 99 ? 11.072 6.112 -1.920 1.00 95.94 99 CYS A CA 1
ATOM 736 C C . CYS A 1 99 ? 11.036 5.011 -2.977 1.00 95.94 99 CYS A C 1
ATOM 738 O O . CYS A 1 99 ? 11.455 3.884 -2.719 1.00 95.94 99 CYS A O 1
ATOM 740 N N . ALA A 1 100 ? 10.583 5.358 -4.181 1.00 90.88 100 ALA A N 1
ATOM 741 C CA . ALA A 1 100 ? 10.663 4.466 -5.324 1.00 90.88 100 ALA A CA 1
ATOM 742 C C . ALA A 1 100 ? 12.134 4.354 -5.756 1.00 90.88 100 ALA A C 1
ATOM 744 O O . ALA A 1 100 ? 12.708 5.283 -6.318 1.00 90.88 100 ALA A O 1
ATOM 745 N N . THR A 1 101 ? 12.747 3.223 -5.435 1.00 86.06 101 THR A N 1
ATOM 746 C CA . THR A 1 101 ? 14.062 2.785 -5.916 1.00 86.06 101 THR A CA 1
ATOM 747 C C . THR A 1 101 ? 13.890 1.425 -6.585 1.00 86.06 101 THR A C 1
ATOM 749 O O . THR A 1 101 ? 12.896 0.761 -6.324 1.00 86.06 101 THR A O 1
ATOM 752 N N . THR A 1 102 ? 14.809 1.006 -7.449 1.00 72.81 102 THR A N 1
ATOM 753 C CA . THR A 1 102 ? 14.797 -0.337 -8.063 1.00 72.81 102 THR A CA 1
ATOM 754 C C . THR A 1 102 ? 15.527 -1.400 -7.234 1.00 72.81 102 THR A C 1
ATOM 756 O O . THR A 1 102 ? 15.546 -2.561 -7.640 1.00 72.81 102 THR A O 1
ATOM 759 N N . GLY A 1 103 ? 16.116 -1.012 -6.095 1.00 58.12 103 GLY A N 1
ATOM 760 C CA . GLY A 1 103 ? 17.047 -1.836 -5.312 1.00 58.12 103 GLY A CA 1
ATOM 761 C C . GLY A 1 103 ? 18.498 -1.450 -5.548 1.00 58.12 103 GLY A C 1
ATOM 762 O O . GLY A 1 103 ? 18.885 -1.307 -6.730 1.00 58.12 103 GLY A O 1
#

Sequence (103 aa):
MQNVTDRTRNPFGMRPDCQTYVPGYGDANADFHVVGDHPGVHGGVEAGVPFTGEPWSDAFLSALTDAGLIAGFDSDAASAAGEAPIRSERSFFSYLHMCATTG

=== Feature glossary ===
The record interleaves many kinds of information about one protein. Here is each kind framed as the question it answers.

Q: What known structures does this most resemble?
A: Structural nearest neighbors (via Foldseek easy-search vs the PDB). Reported per hit: target PDB id, E-value, and alignment TM-score. A TM-score above ~0.5 is the conventional threshold for 'same fold'.

Q: Where is each backbone atom in 3D?
A: The mmCIF table is the protein's shape written out atom by atom. For each backbone N, Cα, C, and carbonyl O, it records an (x, y, z) coordinate triple in Å plus the residue type, chain letter, and residue number.

Q: What are the backbone torsion angles?
A: The φ/ψ torsion pair specifies the backbone conformation at each residue. φ rotates about the N–Cα bond, ψ about the Cα–C bond. Steric clashes forbid most of the (φ, ψ) plane — the allowed regions (α-helix basin, β-sheet basin, left-handed helix) are the Ramachandran-allowed regions.

Q: Which residues are buried vs exposed?
A: Solvent-accessible surface area (SASA) is the area in Å² traced out by the centre of a 1.4 Å probe sphere (a water molecule) rolled over the protein's van der Waals surface (Shrake–Rupley / Lee–Richards construction). Buried residues have near-zero SASA; fully exposed residues can exceed 200 Å². The total SASA scales roughly with the number of surface residues.

Q: How confident is the AlphaFold model at each residue?
A: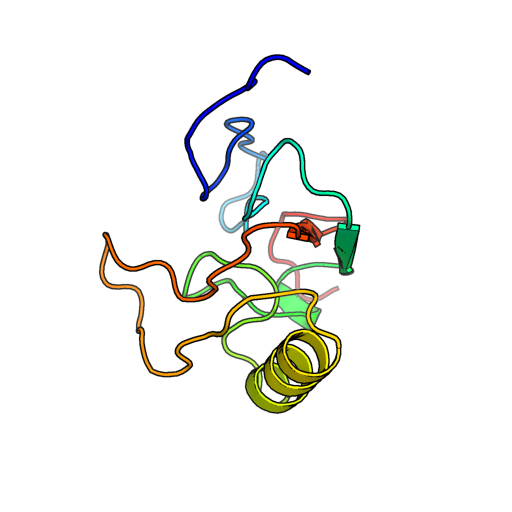 pLDDT is the predicted lDDT-Cα score: AlphaFold's confidence that the local environment of each residue (all inter-atomic distances within 15 Å) is correctly placed. It is a per-residue number between 0 and 100, with higher meaning more reliable.

Q: What does the local fold look like, residue by residue?
A: 3Di is Foldseek's structural alphabet. Each residue is assigned one of twenty discrete states based on how its Cα sits relative to its spatial (not sequential) neighbors. Aligning 3Di strings finds structural homologs roughly as well as full 3D superposition, but orders of magnitude faster.

Q: How big and how compact is the whole molecule?
A: Radius of gyration (Rg) is the root-mean-square distance of Cα atoms from their centroid — a single number for overall size and compactness. A globular domain of N residues has Rg ≈ 2.2·N^0.38 Å; an extended or disordered chain has a much larger Rg. The Cα contact count is the number of residue pairs whose Cα atoms are within 8 Å and are more than four positions apart in sequence — a standard proxy for tertiary packing density. The bounding box is the smallest axis-aligned box enclosing all Cα atoms.

Q: Which residues are in helices, strands, or loops?
A: DSSP 8-state secondary structure assigns each residue one of H (α-helix), G (3₁₀-helix), I (π-helix), E (extended β-strand), B (isolated β-bridge), T (hydrogen-bonded turn), S (bend), or '-' (coil). The assignment is computed from backbone hydrogen-bond geometry via the Kabsch–Sander algorithm.

Q: How mobile is each atom in the crystal?
A: Crystallographic B-factors measure how much each atom's electron density is smeared out, in Å². They rise in mobile loops and surface residues and fall in the buried interior. In AlphaFold models this column is repurposed to hold pLDDT instead.

Q: What if only a Cα trace is available?
A: P-SEA three-state annotation labels each residue as helix, strand, or coil based purely on the geometry of the Cα trace. It serves as a fallback when the full backbone (and thus DSSP) is unavailable.

Q: What family and function is it annotated with?
A: Database cross-references. InterPro integrates a dozen domain/family signature databases into unified entries with residue-range hits. GO terms attach function/process/location labels with evidence codes. CATH codes position the fold in a four-level structural taxonomy. Organism is the NCBI-taxonomy species name.

Q: Are the domains correctly placed relative to each other?
A: Predicted Aligned Error (PAE) is an AlphaFold confidence matrix: entry (i, j) is the expected error in the position of residue j, in ångströms, when the prediction is superimposed on the true structure at residue i. Low PAE within a block of residues means that block is internally rigid and well-predicted; high PAE between two blocks means their relative placement is uncertain even if each block individually is confident.

Q: What do the diagnostic plots show?
A: Three diagnostic plots accompany the record. The Cα contact map visualizes the tertiary structure as a 2D adjacency matrix (8 Å cutoff, sequence-local contacts suppressed). The Ramachandran plot shows the distribution of backbone (φ, ψ) torsions, with points in the α and β basins reflecting secondary structure content. The PAE plot shows AlphaFold's inter-residue confidence as a color matrix.

Q: What is the amino-acid chain?
A: Primary structure: the covalent order of the twenty standard amino acids along the backbone. Two proteins with the same sequence will (almost always) fold to the same structure; two with 30% identity often share a fold but not the details.

Q: What do the rendered images show?
A: The six renders are orthographic views along the three Cartesian axes in both directions. Representation (cartoon, sticks, or surface) and color scheme (sequence-rainbow or by-chain) vary across proteins so the training set covers all the common visualization conventions.